Protein AF-A0A2A4Y7K1-F1 (afdb_monomer)

Foldseek 3Di:
DDPPPPLPQDAAPPPRDGDRDCVVPPVPQLLVVQDDDPVVVVVCVVVDVDDHHNVVSVCVSVVVVD

Mean predicted aligned error: 7.98 Å

Nearest PDB structures (foldseek):
  2drp-assembly2_D  TM=4.154E-01  e=7.865E+00  D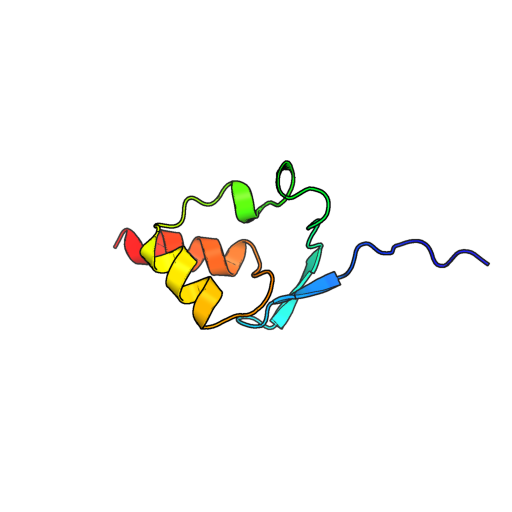rosophila melanogaster

Sequence (66 aa):
MSTDLDGENKRCPRCGIAFVCQASVIARCQCRAIILTAEQKAFVKQRYMGCLCVACLQSMADECKR

Structure (mmCIF, N/CA/C/O backbone):
data_AF-A0A2A4Y7K1-F1
#
_entry.id   AF-A0A2A4Y7K1-F1
#
loop_
_atom_site.group_PDB
_atom_site.id
_atom_site.type_symbol
_atom_site.label_atom_id
_atom_site.label_alt_id
_atom_site.label_comp_id
_atom_site.label_asym_id
_atom_site.label_entity_id
_atom_site.label_seq_id
_atom_site.pdbx_PDB_ins_code
_atom_site.Cartn_x
_atom_site.Cartn_y
_atom_site.Cartn_z
_atom_site.occupancy
_atom_site.B_iso_or_equiv
_atom_site.auth_seq_id
_atom_site.auth_comp_id
_atom_site.auth_asym_id
_atom_site.auth_atom_id
_atom_site.pdbx_PDB_model_num
ATOM 1 N N . MET A 1 1 ? 19.886 -22.495 -21.384 1.00 49.59 1 MET A N 1
ATOM 2 C CA . MET A 1 1 ? 20.126 -21.915 -20.044 1.00 49.59 1 MET A CA 1
ATOM 3 C C . MET A 1 1 ? 19.794 -20.437 -20.121 1.00 49.59 1 MET A C 1
ATOM 5 O O . MET A 1 1 ? 20.234 -19.847 -21.097 1.00 49.59 1 MET A O 1
ATOM 9 N N . SER A 1 2 ? 18.967 -19.931 -19.192 1.00 44.78 2 SER A N 1
ATOM 10 C CA . SER A 1 2 ? 18.819 -18.521 -18.752 1.00 44.78 2 SER A CA 1
ATOM 11 C C . SER A 1 2 ? 17.412 -18.297 -18.180 1.00 44.78 2 SER A C 1
ATOM 13 O O . SER A 1 2 ? 16.548 -17.699 -18.812 1.00 44.78 2 SER A O 1
ATOM 15 N N . THR A 1 3 ? 17.160 -18.841 -16.989 1.00 58.44 3 THR A N 1
ATOM 16 C CA . THR A 1 3 ? 16.033 -18.453 -16.130 1.00 58.44 3 THR A CA 1
ATOM 17 C C . THR A 1 3 ? 16.495 -17.284 -15.266 1.00 58.44 3 THR A C 1
ATOM 19 O O . THR A 1 3 ? 16.924 -17.489 -14.137 1.00 58.44 3 THR A O 1
ATOM 22 N N . ASP A 1 4 ? 16.474 -16.078 -15.823 1.00 61.62 4 ASP A N 1
ATOM 23 C CA . ASP A 1 4 ? 16.685 -14.838 -15.071 1.00 61.62 4 ASP A CA 1
ATOM 24 C C . ASP A 1 4 ? 15.559 -13.866 -15.418 1.00 61.62 4 ASP A C 1
ATOM 26 O O . ASP A 1 4 ? 15.665 -13.022 -16.298 1.00 61.62 4 ASP A O 1
ATOM 30 N N . LEU A 1 5 ? 14.420 -14.066 -14.767 1.00 60.91 5 LEU A N 1
ATOM 31 C CA . LEU A 1 5 ? 13.439 -13.014 -14.534 1.00 60.91 5 LEU A CA 1
ATOM 32 C C . LEU A 1 5 ? 12.932 -13.220 -13.106 1.00 60.91 5 LEU A C 1
ATOM 34 O O . LEU A 1 5 ? 11.755 -13.478 -12.864 1.00 60.91 5 LEU A O 1
ATOM 38 N N . ASP A 1 6 ? 13.851 -13.133 -12.143 1.00 50.91 6 ASP A N 1
ATOM 39 C CA . ASP A 1 6 ? 13.528 -13.090 -10.714 1.00 50.91 6 ASP A CA 1
ATOM 40 C C . ASP A 1 6 ? 13.014 -11.688 -10.338 1.00 50.91 6 ASP A C 1
ATOM 42 O O . ASP A 1 6 ? 13.499 -10.990 -9.454 1.00 50.91 6 ASP A O 1
ATOM 46 N N . GLY A 1 7 ? 12.003 -11.216 -11.065 1.00 55.72 7 GLY A N 1
ATOM 47 C CA . GLY A 1 7 ? 11.097 -10.231 -10.510 1.00 55.72 7 GLY A CA 1
ATOM 48 C C . GLY A 1 7 ? 10.168 -11.001 -9.595 1.00 55.72 7 GLY A C 1
ATOM 49 O O . GLY A 1 7 ? 9.091 -11.351 -10.057 1.00 55.72 7 GLY A O 1
ATOM 50 N N . GLU A 1 8 ? 10.594 -11.318 -8.363 1.00 58.50 8 GLU A N 1
ATOM 51 C CA . GLU A 1 8 ? 9.814 -12.123 -7.415 1.00 58.50 8 GLU A CA 1
ATOM 52 C C . GLU A 1 8 ? 8.338 -11.685 -7.426 1.00 58.50 8 GLU A C 1
ATOM 54 O O . GLU A 1 8 ? 7.949 -10.667 -6.837 1.00 58.50 8 GLU A O 1
ATOM 59 N N . ASN A 1 9 ? 7.507 -12.446 -8.148 1.00 65.62 9 ASN A N 1
ATOM 60 C CA . ASN A 1 9 ? 6.080 -12.205 -8.269 1.00 65.62 9 ASN A CA 1
ATOM 61 C C . ASN A 1 9 ? 5.447 -12.576 -6.929 1.00 65.62 9 ASN A C 1
ATOM 63 O O . ASN A 1 9 ? 4.943 -13.682 -6.725 1.00 65.62 9 ASN A O 1
ATOM 67 N N . LYS A 1 10 ? 5.491 -11.641 -5.979 1.00 73.88 10 LYS A N 1
ATOM 68 C CA . LYS A 1 10 ? 4.817 -11.784 -4.697 1.00 73.88 10 LYS A CA 1
ATOM 69 C C . LYS A 1 10 ? 3.312 -11.758 -4.949 1.00 73.88 10 LYS A C 1
ATOM 71 O O . LYS A 1 10 ? 2.784 -10.939 -5.701 1.00 73.88 10 LYS A O 1
ATOM 76 N N . ARG A 1 11 ? 2.597 -12.672 -4.302 1.00 81.56 11 ARG A N 1
ATOM 77 C CA . ARG A 1 11 ? 1.134 -12.656 -4.286 1.00 81.56 11 ARG A CA 1
ATOM 78 C C . ARG A 1 11 ? 0.656 -11.862 -3.089 1.00 81.56 11 ARG A C 1
ATOM 80 O O . ARG A 1 11 ? 1.159 -12.029 -1.982 1.00 81.56 11 ARG A O 1
ATOM 87 N N . CYS A 1 12 ? -0.310 -10.981 -3.316 1.00 85.81 12 CYS A N 1
ATOM 88 C CA . CYS A 1 12 ? -0.900 -10.215 -2.235 1.00 85.81 12 CYS A CA 1
ATOM 89 C C . CYS A 1 12 ? -1.769 -11.142 -1.368 1.00 85.81 12 CYS A C 1
ATOM 91 O O . CYS A 1 12 ? -2.701 -11.743 -1.898 1.00 85.81 12 CYS A O 1
ATOM 93 N N . PRO A 1 13 ? -1.543 -11.226 -0.045 1.00 82.44 13 PRO A N 1
ATOM 94 C CA . PRO A 1 13 ? -2.335 -12.089 0.834 1.00 82.44 13 PRO A CA 1
ATOM 95 C C . PRO A 1 13 ? -3.782 -11.609 1.027 1.00 82.44 13 PRO A C 1
ATOM 97 O O . PRO A 1 13 ? -4.601 -12.352 1.553 1.00 82.44 13 PRO A O 1
ATOM 100 N N . ARG A 1 14 ? -4.111 -10.374 0.618 1.00 84.12 14 ARG A N 1
ATOM 101 C CA . ARG A 1 14 ? -5.458 -9.804 0.762 1.00 84.12 14 ARG A CA 1
ATOM 102 C C . ARG A 1 14 ? -6.354 -10.053 -0.449 1.00 84.12 14 ARG A C 1
ATOM 104 O O . ARG A 1 14 ? -7.515 -10.388 -0.272 1.00 84.12 14 ARG A O 1
ATOM 111 N N . CYS A 1 15 ? -5.839 -9.857 -1.663 1.00 87.56 15 CYS A N 1
ATOM 112 C CA . CYS A 1 15 ? -6.622 -10.001 -2.897 1.00 87.56 15 CYS A C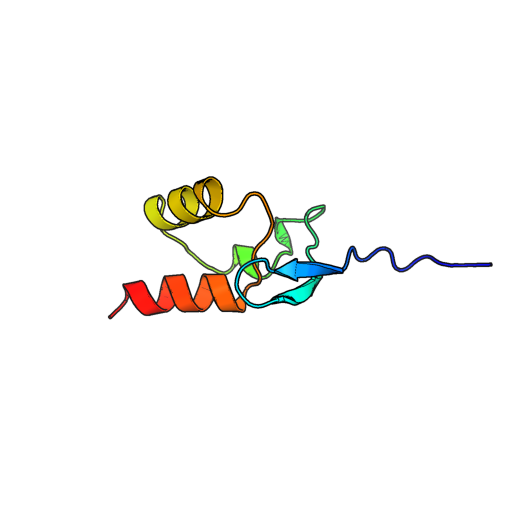A 1
ATOM 113 C C . CYS A 1 15 ? -6.166 -11.155 -3.797 1.00 87.56 15 CYS A C 1
ATOM 115 O O . CYS A 1 15 ? -6.817 -11.434 -4.795 1.00 87.56 15 CYS A O 1
ATOM 117 N N . GLY A 1 16 ? -5.037 -11.802 -3.496 1.00 82.75 16 GLY A N 1
ATOM 118 C CA . GLY A 1 16 ? -4.492 -12.904 -4.293 1.00 82.75 16 GLY A CA 1
ATOM 119 C C . GLY A 1 16 ? -3.803 -12.489 -5.598 1.00 82.75 16 GLY A C 1
ATOM 120 O O . GLY A 1 16 ? -3.223 -13.343 -6.264 1.00 82.75 16 GLY A O 1
ATOM 121 N N . ILE A 1 17 ? -3.808 -11.199 -5.958 1.00 81.69 17 ILE A N 1
ATOM 122 C CA . ILE A 1 17 ? -3.146 -10.706 -7.175 1.00 81.69 17 ILE A CA 1
ATOM 123 C C . ILE A 1 17 ? -1.637 -10.931 -7.092 1.00 81.69 17 ILE A C 1
ATOM 125 O O . ILE A 1 17 ? -0.991 -10.578 -6.100 1.00 81.69 17 ILE A O 1
ATOM 129 N N . ALA A 1 18 ? -1.078 -11.486 -8.166 1.00 79.81 18 ALA A N 1
ATOM 130 C CA . ALA A 1 18 ? 0.356 -11.510 -8.393 1.00 79.81 18 ALA A CA 1
ATOM 131 C C . ALA A 1 18 ? 0.817 -10.107 -8.798 1.00 79.81 18 ALA A C 1
ATOM 133 O O . ALA A 1 18 ? 0.317 -9.527 -9.759 1.00 79.81 18 ALA A O 1
ATOM 134 N N . PHE A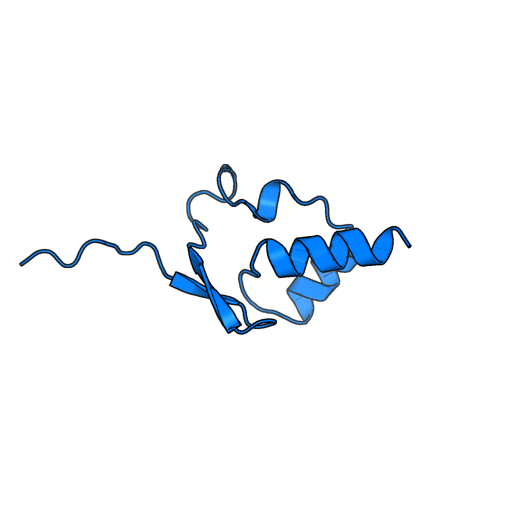 1 19 ? 1.771 -9.557 -8.058 1.00 78.50 19 PHE A N 1
ATOM 135 C CA . PHE A 1 19 ? 2.392 -8.281 -8.377 1.00 78.50 19 PHE A CA 1
ATOM 136 C C . PHE A 1 19 ? 3.901 -8.398 -8.216 1.00 78.50 19 PHE A C 1
ATOM 138 O O . PHE A 1 19 ? 4.412 -9.243 -7.484 1.00 78.50 19 PHE A O 1
ATOM 145 N N . VAL A 1 20 ? 4.628 -7.535 -8.909 1.00 73.19 20 VAL A N 1
ATOM 146 C CA . VAL A 1 20 ? 6.076 -7.456 -8.746 1.00 73.19 20 VAL A CA 1
ATOM 147 C C . VAL A 1 20 ? 6.349 -6.576 -7.526 1.00 73.19 20 VAL A C 1
ATOM 149 O O . VAL A 1 20 ? 6.187 -5.356 -7.587 1.00 73.19 20 VAL A O 1
ATOM 152 N N . CYS A 1 21 ? 6.720 -7.185 -6.391 1.00 70.62 21 CYS A N 1
ATOM 153 C CA . CYS A 1 21 ? 7.233 -6.420 -5.251 1.00 70.62 21 CYS A CA 1
ATOM 154 C C . CYS A 1 21 ? 8.728 -6.200 -5.492 1.00 70.62 21 CYS A C 1
ATOM 156 O O . CYS A 1 21 ? 9.539 -7.068 -5.185 1.00 70.62 21 CYS A O 1
ATOM 158 N N . GLN A 1 22 ? 9.114 -5.033 -6.012 1.00 68.44 22 GLN A N 1
ATOM 159 C CA . GLN A 1 22 ? 10.523 -4.626 -6.040 1.00 68.44 22 GLN A CA 1
ATOM 160 C C . GLN A 1 22 ? 10.953 -4.199 -4.630 1.00 68.44 22 GLN A C 1
ATOM 162 O O . GLN A 1 22 ? 11.287 -3.041 -4.402 1.00 68.44 22 GLN A O 1
ATOM 167 N N . ALA A 1 23 ? 10.901 -5.116 -3.659 1.00 65.12 23 ALA A N 1
ATOM 168 C CA . ALA A 1 23 ? 11.280 -4.844 -2.272 1.00 65.12 23 ALA A CA 1
ATOM 169 C C . ALA A 1 23 ? 12.729 -4.330 -2.175 1.00 65.12 23 ALA A C 1
ATOM 171 O O . ALA A 1 23 ? 13.009 -3.442 -1.372 1.00 65.12 23 ALA A O 1
ATOM 172 N N . SER A 1 24 ? 13.606 -4.795 -3.076 1.00 63.41 24 SER A N 1
ATOM 173 C CA . SER A 1 24 ? 14.978 -4.297 -3.257 1.00 63.41 24 SER A CA 1
ATOM 174 C C . SER A 1 24 ? 15.050 -2.807 -3.605 1.00 63.41 24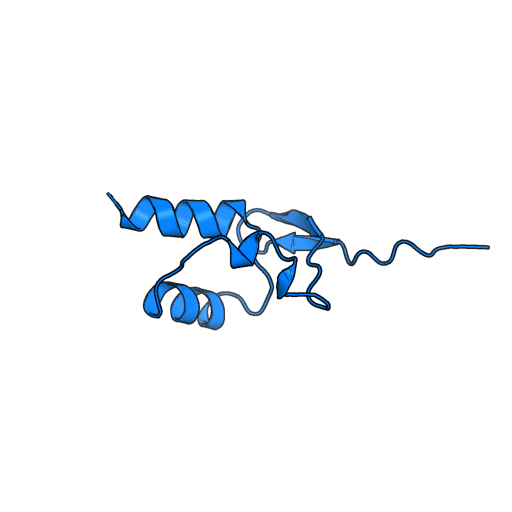 SER A C 1
ATOM 176 O O . SER A 1 24 ? 16.057 -2.159 -3.346 1.00 63.41 24 SER A O 1
ATOM 178 N N . VAL A 1 25 ? 13.979 -2.234 -4.161 1.00 68.50 25 VAL A N 1
ATOM 179 C CA . VAL A 1 25 ? 13.857 -0.802 -4.447 1.00 68.50 25 VAL A CA 1
ATOM 180 C C . VAL A 1 25 ? 12.502 -0.307 -3.945 1.00 68.50 25 VAL A C 1
ATOM 182 O O . VAL A 1 25 ? 11.633 0.083 -4.723 1.00 68.50 25 VAL A O 1
ATOM 185 N N . ILE A 1 26 ? 12.321 -0.262 -2.619 1.00 70.62 26 ILE A N 1
ATOM 186 C CA . ILE A 1 26 ? 11.116 0.315 -1.989 1.00 70.62 26 ILE A CA 1
ATOM 187 C C . ILE A 1 26 ? 10.795 1.728 -2.513 1.00 70.62 26 ILE A C 1
ATOM 189 O O . ILE A 1 26 ? 9.636 2.129 -2.554 1.00 70.62 26 ILE A O 1
ATOM 193 N N . ALA A 1 27 ? 11.814 2.466 -2.968 1.00 64.38 27 ALA A N 1
ATOM 194 C CA . ALA A 1 27 ? 11.681 3.775 -3.603 1.00 64.38 27 ALA A CA 1
ATOM 195 C C . ALA A 1 27 ? 10.927 3.743 -4.949 1.00 64.38 27 ALA A C 1
ATOM 197 O O . ALA A 1 27 ? 10.287 4.727 -5.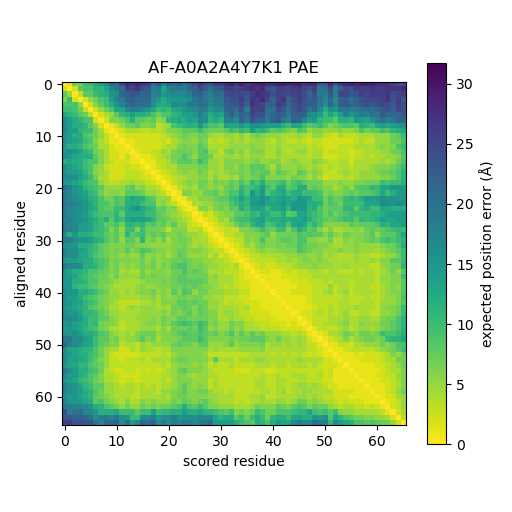300 1.00 64.38 27 ALA A O 1
ATOM 198 N N . ARG A 1 28 ? 10.978 2.624 -5.684 1.00 64.88 28 ARG A N 1
ATOM 199 C CA . ARG A 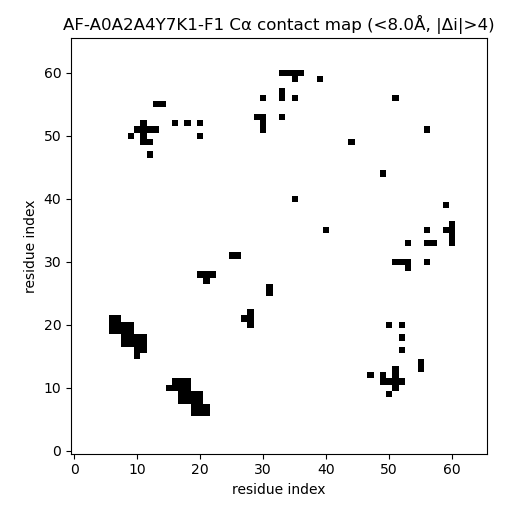1 28 ? 10.238 2.384 -6.936 1.00 64.88 28 ARG A CA 1
ATOM 200 C C . ARG A 1 28 ? 8.965 1.565 -6.735 1.00 64.88 28 ARG A C 1
ATOM 202 O O . ARG A 1 28 ? 8.214 1.364 -7.684 1.00 64.88 28 ARG A O 1
ATOM 209 N N . CYS A 1 29 ? 8.695 1.095 -5.518 1.00 72.38 29 CYS A N 1
ATOM 210 C CA . CYS A 1 29 ? 7.449 0.397 -5.243 1.00 72.38 29 CYS A CA 1
ATOM 211 C C . CYS A 1 29 ? 6.271 1.356 -5.434 1.00 72.38 29 CYS A C 1
ATOM 213 O O . CYS A 1 29 ? 6.182 2.370 -4.746 1.00 72.38 29 CYS A O 1
ATOM 215 N N . GLN A 1 30 ? 5.312 0.986 -6.285 1.00 67.44 30 GLN A N 1
ATOM 216 C CA . GLN A 1 30 ? 4.044 1.712 -6.455 1.00 67.44 30 GLN A CA 1
ATOM 217 C C . GLN A 1 30 ? 3.309 1.916 -5.114 1.00 67.44 30 GLN A C 1
ATOM 219 O O . GLN A 1 30 ? 2.585 2.888 -4.927 1.00 67.44 30 GLN A O 1
ATOM 224 N N . CYS A 1 31 ? 3.554 1.033 -4.138 1.00 73.94 31 CYS A N 1
ATOM 225 C CA . CYS A 1 31 ? 3.057 1.157 -2.772 1.00 73.94 31 CYS A CA 1
ATOM 226 C C . CYS A 1 31 ? 3.542 2.422 -2.033 1.00 73.94 31 CYS A C 1
ATOM 228 O O . CYS A 1 31 ? 2.861 2.887 -1.125 1.00 73.94 31 CYS A O 1
ATOM 230 N N . ARG A 1 32 ? 4.691 2.999 -2.416 1.00 76.19 32 ARG A N 1
ATOM 231 C CA . ARG A 1 32 ? 5.274 4.210 -1.810 1.00 76.19 32 ARG A CA 1
ATOM 232 C C . ARG A 1 32 ? 4.469 5.469 -2.122 1.00 76.19 32 ARG A C 1
ATOM 234 O O . ARG A 1 32 ? 4.438 6.369 -1.290 1.00 76.19 32 ARG A O 1
ATOM 241 N N . ALA A 1 33 ? 3.833 5.525 -3.293 1.00 77.50 33 ALA A N 1
ATOM 242 C CA . ALA A 1 33 ? 2.992 6.652 -3.697 1.00 77.50 33 ALA A CA 1
ATOM 243 C C . ALA A 1 33 ? 1.716 6.768 -2.842 1.00 77.50 33 ALA A C 1
ATOM 245 O O . ALA A 1 33 ? 1.060 7.806 -2.839 1.00 77.50 33 ALA A O 1
ATOM 246 N N . ILE A 1 34 ? 1.368 5.714 -2.097 1.00 81.81 34 ILE A N 1
ATOM 247 C CA . ILE A 1 34 ? 0.193 5.685 -1.236 1.00 81.81 34 ILE A CA 1
ATOM 248 C C . ILE A 1 34 ? 0.576 6.156 0.164 1.00 81.81 34 ILE A C 1
ATOM 250 O O . ILE A 1 34 ? 1.392 5.548 0.862 1.00 81.81 34 ILE A O 1
ATOM 254 N N . ILE A 1 35 ? -0.076 7.228 0.600 1.00 80.44 35 ILE A N 1
ATOM 255 C CA . ILE A 1 35 ? 0.036 7.737 1.962 1.00 80.44 35 ILE A CA 1
ATOM 256 C C . ILE A 1 35 ? -0.984 6.996 2.831 1.00 80.44 35 ILE A C 1
ATOM 258 O O . ILE A 1 35 ? -2.168 7.315 2.824 1.00 80.44 35 ILE A O 1
ATOM 262 N N . LEU A 1 36 ? -0.514 5.991 3.567 1.00 81.94 36 LEU A N 1
ATOM 263 C CA . LEU A 1 36 ? -1.280 5.329 4.628 1.00 81.94 36 LEU A CA 1
ATOM 264 C C . LEU A 1 36 ? -0.965 5.987 5.973 1.00 81.94 36 LEU A C 1
ATOM 266 O O . LEU A 1 36 ? 0.201 6.324 6.235 1.00 81.94 36 LEU A O 1
ATOM 270 N N . THR A 1 37 ? -1.972 6.106 6.839 1.00 85.06 37 THR A N 1
ATOM 271 C CA . THR A 1 37 ? -1.784 6.582 8.217 1.00 85.06 37 THR A CA 1
ATOM 272 C C . THR A 1 37 ? -0.956 5.588 9.036 1.00 85.06 37 THR A C 1
ATOM 274 O O . THR A 1 37 ? -0.783 4.419 8.667 1.00 85.06 37 THR A O 1
ATOM 277 N N . ALA A 1 38 ? -0.405 6.052 10.160 1.00 84.56 38 ALA A N 1
ATOM 278 C CA . ALA A 1 38 ? 0.373 5.202 11.059 1.00 84.56 38 ALA A CA 1
ATOM 279 C C . ALA A 1 38 ? -0.442 3.989 11.544 1.00 84.56 38 ALA A C 1
ATOM 281 O O . ALA A 1 38 ? 0.076 2.873 11.559 1.00 84.56 38 ALA A O 1
ATOM 282 N N . GLU A 1 39 ? -1.727 4.193 11.842 1.00 85.56 39 GLU A N 1
ATOM 283 C CA . GLU A 1 39 ? -2.663 3.145 12.259 1.0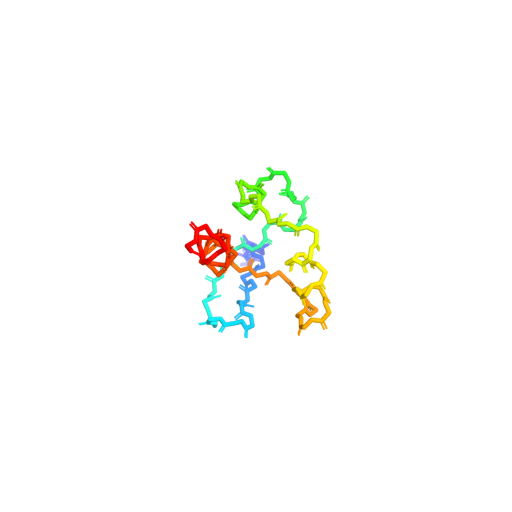0 85.56 39 GLU A CA 1
ATOM 284 C C . GLU A 1 39 ? -2.852 2.080 11.176 1.00 85.56 39 GLU A C 1
ATOM 286 O O . GLU A 1 39 ? -2.711 0.890 11.448 1.00 85.56 39 GLU A O 1
ATOM 291 N N . GLN A 1 40 ? -3.074 2.488 9.924 1.00 84.50 40 GLN A N 1
ATOM 292 C CA . GLN A 1 40 ? -3.228 1.561 8.800 1.00 84.50 40 GLN A CA 1
ATOM 293 C C . GLN A 1 40 ? -1.950 0.762 8.537 1.00 84.50 40 GLN A C 1
ATOM 295 O O . GLN A 1 40 ? -2.006 -0.448 8.317 1.00 84.50 40 GLN A O 1
ATOM 300 N N . LYS A 1 41 ? -0.780 1.412 8.595 1.00 82.69 41 LYS A N 1
ATOM 301 C CA . LYS A 1 41 ? 0.513 0.723 8.456 1.00 82.69 41 LYS A CA 1
ATOM 302 C C . LYS A 1 41 ? 0.736 -0.278 9.582 1.00 82.69 41 LYS A C 1
ATOM 304 O O . LYS A 1 41 ? 1.185 -1.390 9.313 1.00 82.69 41 LYS A O 1
ATOM 309 N N . ALA A 1 42 ? 0.420 0.095 10.821 1.00 86.50 42 ALA A N 1
ATOM 310 C CA . ALA A 1 42 ? 0.529 -0.796 11.968 1.00 86.50 42 ALA A CA 1
ATOM 311 C C . ALA A 1 42 ? -0.435 -1.982 11.842 1.00 86.50 42 ALA A C 1
ATOM 313 O O . ALA A 1 42 ? -0.017 -3.120 12.042 1.00 86.50 42 ALA A O 1
ATOM 314 N N . PHE A 1 43 ? -1.683 -1.739 11.436 1.00 86.38 43 PHE A N 1
ATOM 315 C CA . PHE A 1 43 ? -2.678 -2.780 11.193 1.00 86.38 43 PHE A CA 1
ATOM 316 C C . PHE A 1 43 ? -2.213 -3.755 10.114 1.00 86.38 43 PHE A C 1
ATOM 318 O O . PHE A 1 43 ? -2.209 -4.963 10.330 1.00 86.38 43 PHE A O 1
ATOM 325 N N . VAL A 1 44 ? -1.750 -3.234 8.976 1.00 83.44 44 VAL A N 1
ATOM 326 C CA . VAL A 1 44 ? -1.206 -4.041 7.882 1.00 83.44 44 VAL A CA 1
ATOM 327 C C . VAL A 1 44 ? -0.019 -4.872 8.353 1.00 83.44 44 VAL A C 1
ATOM 329 O O . VAL A 1 44 ? 0.004 -6.068 8.098 1.00 83.44 44 VAL A O 1
ATOM 332 N N . LYS A 1 45 ? 0.931 -4.274 9.076 1.00 82.50 45 LYS A N 1
ATOM 333 C CA . LYS A 1 45 ? 2.129 -4.967 9.567 1.00 82.50 45 LYS A CA 1
ATOM 334 C C . LYS A 1 45 ? 1.805 -6.046 10.608 1.00 82.50 45 LYS A C 1
ATOM 336 O O . LYS A 1 45 ? 2.519 -7.039 10.681 1.00 82.50 45 LYS A O 1
ATOM 341 N N . GLN A 1 46 ? 0.746 -5.859 11.398 1.00 87.62 46 GLN A N 1
ATOM 342 C CA . GLN A 1 46 ? 0.284 -6.839 12.386 1.00 87.62 46 GLN A CA 1
ATOM 343 C C . GLN A 1 46 ? -0.549 -7.966 11.761 1.00 87.62 46 GLN A C 1
ATOM 345 O O . GLN A 1 46 ? -0.412 -9.118 12.161 1.00 87.62 46 GLN A O 1
ATOM 350 N N . ARG A 1 47 ? -1.409 -7.657 10.782 1.00 86.75 47 ARG A N 1
ATOM 351 C CA . ARG A 1 47 ? -2.278 -8.642 10.112 1.00 86.75 47 ARG A CA 1
ATOM 352 C C . ARG A 1 47 ? -1.592 -9.395 8.979 1.00 86.75 47 ARG A C 1
ATOM 354 O O . ARG A 1 47 ? -1.931 -10.548 8.739 1.00 86.75 47 ARG A O 1
ATOM 361 N N . TYR A 1 48 ? -0.669 -8.752 8.274 1.00 83.44 48 TYR A N 1
ATOM 362 C CA . TYR A 1 48 ? -0.007 -9.291 7.094 1.00 83.44 48 TYR A CA 1
ATOM 363 C C . TYR A 1 48 ? 1.513 -9.177 7.250 1.00 83.44 48 TYR A C 1
ATOM 365 O O . TYR A 1 48 ? 2.094 -8.097 7.149 1.00 83.44 48 TYR A O 1
ATOM 373 N N . MET A 1 49 ? 2.183 -10.315 7.426 1.00 70.62 49 MET A N 1
ATOM 374 C CA . MET A 1 49 ? 3.643 -10.406 7.335 1.00 70.62 49 MET A CA 1
ATOM 375 C C . MET A 1 49 ? 4.078 -10.491 5.860 1.00 70.62 49 MET A C 1
ATOM 377 O O . MET A 1 49 ? 4.522 -11.535 5.391 1.00 70.62 49 MET A O 1
ATOM 381 N N . GLY A 1 50 ? 3.903 -9.412 5.088 1.00 75.38 50 GLY A N 1
ATOM 382 C CA . GLY A 1 50 ? 4.321 -9.380 3.679 1.00 75.38 50 GLY A CA 1
ATOM 383 C C . GLY A 1 50 ? 3.989 -8.089 2.924 1.00 75.38 50 GLY A C 1
ATOM 384 O O . GLY A 1 50 ? 3.330 -7.193 3.450 1.00 75.38 50 GLY A O 1
ATOM 385 N N . CYS A 1 51 ? 4.441 -7.991 1.665 1.00 78.06 51 CYS A N 1
ATOM 386 C CA . CYS A 1 51 ? 4.047 -6.899 0.769 1.00 78.06 51 CYS A CA 1
ATOM 387 C C . CYS A 1 51 ? 2.549 -7.031 0.407 1.00 78.06 51 CYS A C 1
ATOM 389 O O . CYS A 1 51 ? 2.107 -8.098 -0.028 1.00 78.06 51 CYS A O 1
ATOM 391 N N . LEU A 1 52 ? 1.782 -5.939 0.479 1.00 82.69 52 LEU A N 1
ATOM 392 C CA . LEU A 1 52 ? 0.481 -5.836 -0.195 1.00 82.69 52 LEU A CA 1
ATOM 393 C C . LEU A 1 52 ? 0.610 -5.105 -1.529 1.00 82.69 52 LEU A C 1
ATOM 395 O O . LEU A 1 52 ? 1.506 -4.283 -1.721 1.00 82.69 52 LEU A O 1
ATOM 399 N N . CYS A 1 53 ? -0.317 -5.391 -2.442 1.00 85.25 53 CYS A N 1
ATOM 400 C CA . CYS A 1 53 ? -0.382 -4.692 -3.713 1.00 85.25 53 CYS A CA 1
ATOM 401 C C . CYS A 1 53 ? -0.875 -3.247 -3.533 1.00 85.25 53 CYS A C 1
ATOM 403 O O . CYS A 1 53 ? -1.595 -2.916 -2.584 1.00 85.25 53 CYS A O 1
ATOM 405 N N . VAL A 1 54 ? -0.514 -2.401 -4.500 1.00 83.25 54 VAL A N 1
ATOM 406 C CA . VAL A 1 54 ? -0.915 -0.989 -4.560 1.00 83.25 54 VAL A CA 1
ATOM 407 C C . VAL A 1 54 ? -2.437 -0.833 -4.482 1.00 83.25 54 VAL A C 1
ATOM 409 O O . VAL A 1 54 ? -2.911 -0.028 -3.696 1.00 83.25 54 VAL A O 1
ATOM 412 N N . ALA A 1 55 ? -3.210 -1.676 -5.175 1.00 85.31 55 ALA A N 1
ATOM 413 C CA . ALA A 1 55 ? -4.671 -1.606 -5.180 1.00 85.31 55 ALA A CA 1
ATOM 414 C C . ALA A 1 55 ? -5.278 -1.776 -3.775 1.00 85.31 55 ALA A C 1
ATOM 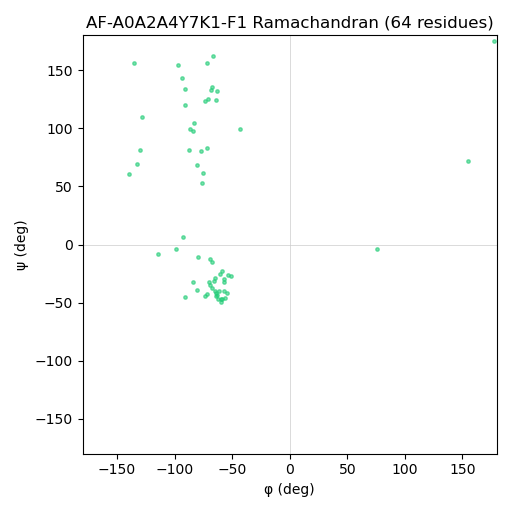416 O O . ALA A 1 55 ? -6.101 -0.970 -3.356 1.00 85.31 55 ALA A O 1
ATOM 417 N N . CYS A 1 56 ? -4.827 -2.773 -3.005 1.00 87.25 56 CYS A N 1
ATOM 418 C CA . CYS A 1 56 ? -5.319 -2.994 -1.642 1.00 87.25 56 CYS A CA 1
ATOM 419 C C . CYS A 1 56 ? -4.968 -1.849 -0.691 1.00 87.25 56 CYS A C 1
ATOM 421 O O . CYS A 1 56 ? -5.780 -1.484 0.161 1.00 87.25 56 CYS A O 1
ATOM 423 N N . LEU A 1 57 ? -3.752 -1.313 -0.810 1.00 84.69 57 LEU A N 1
ATOM 424 C CA . LEU A 1 57 ? -3.319 -0.171 -0.010 1.00 84.69 57 LEU A CA 1
ATOM 425 C C . LEU A 1 57 ? -4.106 1.089 -0.394 1.00 84.69 57 LEU A C 1
ATOM 427 O O . LEU A 1 57 ? -4.472 1.867 0.479 1.00 84.69 57 LEU A O 1
ATOM 431 N N . GLN A 1 58 ? -4.407 1.264 -1.682 1.00 86.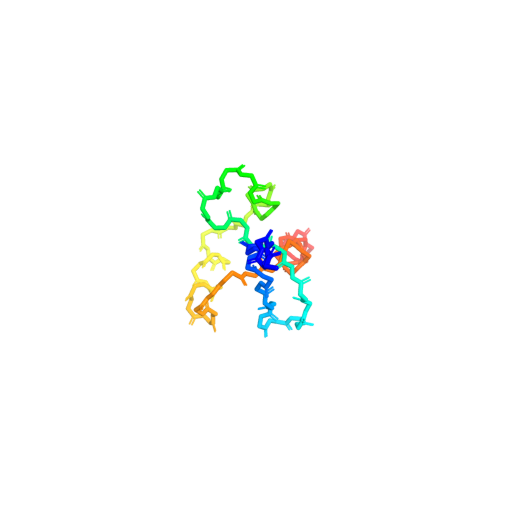12 58 GLN A N 1
ATOM 432 C CA . GLN A 1 58 ? -5.119 2.425 -2.199 1.00 86.12 58 GLN A CA 1
ATOM 433 C C . GLN A 1 58 ? -6.591 2.395 -1.804 1.00 86.12 58 GLN A C 1
ATOM 435 O O . GLN A 1 58 ? -7.073 3.410 -1.324 1.00 86.12 58 GLN A O 1
ATOM 440 N N . SER A 1 59 ? -7.262 1.237 -1.875 1.00 87.38 59 SER A N 1
ATOM 441 C CA . SER A 1 59 ? -8.609 1.080 -1.308 1.00 87.38 59 SER A CA 1
ATOM 442 C C . SER A 1 59 ? -8.633 1.425 0.177 1.00 87.38 59 SER A C 1
ATOM 444 O O . SER A 1 59 ? -9.472 2.206 0.581 1.00 87.38 59 SER A O 1
ATOM 446 N N . MET A 1 60 ? -7.681 0.943 0.984 1.00 82.81 60 MET A N 1
ATOM 447 C CA . MET A 1 60 ? -7.629 1.301 2.412 1.00 82.81 60 MET A CA 1
ATOM 448 C C . MET A 1 60 ? -7.437 2.804 2.651 1.00 82.81 60 MET A C 1
ATOM 450 O O . MET A 1 60 ? -8.027 3.369 3.570 1.00 82.81 60 MET A O 1
ATOM 454 N N . ALA A 1 61 ? -6.586 3.446 1.851 1.00 82.69 61 ALA A N 1
ATOM 455 C CA . ALA A 1 61 ? -6.362 4.883 1.938 1.00 82.69 61 ALA A CA 1
ATOM 456 C C . ALA A 1 61 ? -7.593 5.689 1.477 1.00 82.69 61 ALA A C 1
ATOM 458 O O . ALA A 1 61 ? -7.865 6.747 2.040 1.00 82.69 61 ALA A O 1
ATOM 459 N N . ASP A 1 62 ? -8.325 5.188 0.481 1.00 83.88 62 ASP A N 1
ATOM 460 C CA . ASP A 1 62 ? -9.551 5.787 -0.055 1.00 83.88 62 ASP A CA 1
ATOM 461 C C . ASP A 1 62 ? -10.741 5.621 0.901 1.00 83.88 62 ASP A C 1
ATOM 463 O O . ASP A 1 62 ? -11.421 6.595 1.212 1.00 83.88 62 ASP A O 1
ATOM 467 N N . GLU A 1 63 ? -10.920 4.424 1.470 1.00 78.56 63 GLU A N 1
ATOM 468 C CA . GLU A 1 63 ? -11.963 4.102 2.455 1.00 78.56 63 GLU A CA 1
ATOM 469 C C . GLU A 1 63 ? -11.892 5.010 3.695 1.00 78.56 63 GLU A C 1
ATOM 471 O O . GLU A 1 63 ? -12.914 5.307 4.300 1.00 78.56 63 GLU A O 1
ATOM 476 N N . CYS A 1 64 ? -10.704 5.502 4.058 1.00 66.19 64 CYS A N 1
ATOM 477 C CA . CYS A 1 64 ? -10.512 6.396 5.203 1.00 66.19 64 CYS A CA 1
ATOM 478 C C . CYS A 1 64 ? -10.880 7.866 4.923 1.00 66.19 64 CYS A C 1
ATOM 480 O O . CYS A 1 64 ? -10.906 8.672 5.852 1.00 66.19 64 CYS A O 1
ATOM 482 N N . LYS A 1 65 ? -11.116 8.243 3.660 1.00 58.62 65 LYS A N 1
ATOM 483 C CA . LYS A 1 65 ? -11.522 9.606 3.275 1.00 58.62 65 LYS A CA 1
ATOM 484 C C . LYS A 1 65 ? -13.040 9.790 3.194 1.00 58.62 65 LYS A C 1
ATOM 486 O O . LYS A 1 65 ? -13.477 10.842 2.728 1.00 58.62 65 LYS A O 1
ATOM 491 N N . ARG A 1 66 ? -13.825 8.787 3.590 1.00 51.31 66 ARG A N 1
ATOM 492 C CA . ARG A 1 66 ? -15.282 8.787 3.458 1.00 51.31 66 ARG A CA 1
ATOM 493 C C . ARG A 1 66 ? -16.004 8.941 4.787 1.00 51.31 66 ARG A C 1
ATOM 495 O O . ARG A 1 66 ? -15.501 8.400 5.793 1.00 51.31 66 ARG A O 1
#

Radius of gyration: 13.21 Å; Cα contacts (8 Å, |Δi|>4): 61; chains: 1; bounding box: 35×32×32 Å

Secondary structure (DSSP, 8-state):
--------EEEPTTT--EEE--GGGTTT-GGGGS---HHHHHHHHHH-SSPPPHHHHHHHHHHTT-

Solvent-accessible surface area (backbone atoms only — not comparable to full-atom values): 4245 Å² total; per-residue (Å²): 141,84,94,78,77,84,61,55,66,44,56,13,87,87,79,62,52,73,39,73,60,48,69,95,40,54,90,72,27,71,51,63,81,52,78,65,54,73,66,55,50,51,49,44,58,73,76,38,94,66,72,67,47,45,66,63,56,44,50,56,44,52,62,70,75,107

pLDDT: mean 75.36, std 11.08, range [44.78, 87.62]